Protein AF-V6Q2B4-F1 (afdb_monomer)

Organism: NCBI:txid1408226

Structure (mmCIF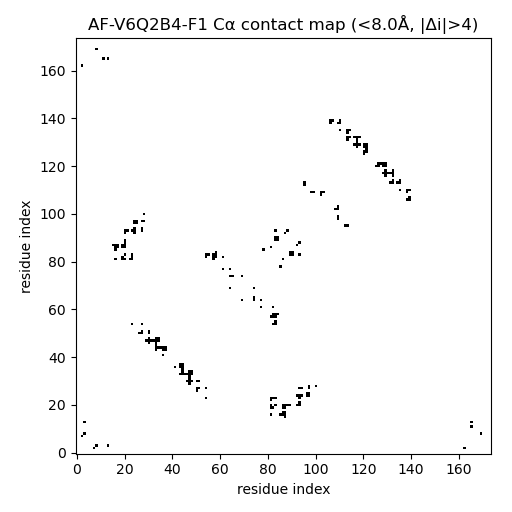, N/CA/C/O backbone):
data_AF-V6Q2B4-F1
#
_entry.id   AF-V6Q2B4-F1
#
loop_
_atom_site.group_PDB
_atom_site.id
_atom_site.type_symbol
_atom_site.label_atom_id
_atom_site.label_alt_id
_atom_site.label_comp_id
_atom_site.label_asym_id
_atom_site.label_entity_id
_atom_site.label_seq_id
_atom_site.pdbx_PDB_ins_code
_atom_site.Cartn_x
_atom_site.Cartn_y
_atom_site.Cartn_z
_atom_site.occupancy
_atom_site.B_iso_or_equiv
_atom_site.auth_seq_id
_atom_site.auth_comp_id
_atom_site.auth_asym_id
_atom_site.auth_atom_id
_atom_site.pdbx_PDB_model_num
ATOM 1 N N . MET A 1 1 ? 14.160 -18.793 -9.155 1.00 37.91 1 MET A N 1
ATOM 2 C CA . MET A 1 1 ? 13.800 -19.222 -10.521 1.00 37.91 1 MET A CA 1
ATOM 3 C C . MET A 1 1 ? 12.374 -18.779 -10.776 1.00 37.91 1 MET A C 1
ATOM 5 O O . MET A 1 1 ? 11.473 -19.266 -10.106 1.00 37.91 1 MET A O 1
ATOM 9 N N . THR A 1 2 ? 12.181 -17.774 -11.620 1.00 53.47 2 THR A N 1
ATOM 10 C CA . THR A 1 2 ? 10.852 -17.318 -12.050 1.00 53.47 2 THR A CA 1
ATOM 11 C C . THR A 1 2 ? 10.389 -18.190 -13.216 1.00 53.47 2 THR A C 1
ATOM 13 O O . THR A 1 2 ? 11.215 -18.704 -13.959 1.00 53.47 2 THR A O 1
ATOM 16 N N . ILE A 1 3 ? 9.082 -18.371 -13.407 1.00 56.66 3 ILE A N 1
ATOM 17 C CA . ILE A 1 3 ? 8.534 -19.138 -14.547 1.00 56.66 3 ILE A CA 1
ATOM 18 C C . ILE A 1 3 ? 9.055 -18.600 -15.894 1.00 56.66 3 ILE A C 1
ATOM 20 O O . ILE A 1 3 ? 9.342 -19.379 -16.797 1.00 56.66 3 ILE A O 1
ATOM 24 N N . SER A 1 4 ? 9.313 -17.292 -15.970 1.00 55.66 4 SER A N 1
ATOM 25 C CA . SER A 1 4 ? 9.946 -16.629 -17.115 1.00 55.66 4 SER A CA 1
ATOM 26 C C . SER A 1 4 ? 11.374 -17.088 -17.437 1.00 55.66 4 SER A C 1
ATOM 28 O O . SER A 1 4 ? 11.840 -16.839 -18.541 1.00 55.66 4 SER A O 1
ATOM 30 N N . SER A 1 5 ? 12.090 -17.753 -16.518 1.00 60.19 5 SER A N 1
ATOM 31 C CA . SER A 1 5 ? 13.413 -18.321 -16.822 1.00 60.19 5 SER A CA 1
ATOM 32 C C . SER A 1 5 ? 13.332 -19.688 -17.504 1.00 60.19 5 SER A C 1
ATOM 34 O O . SER A 1 5 ? 14.309 -20.123 -1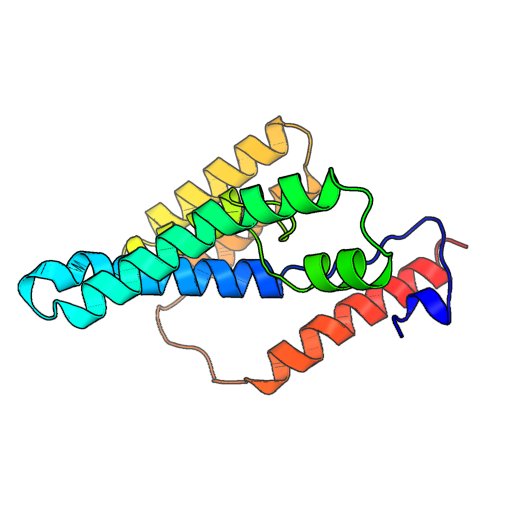8.099 1.00 60.19 5 SER A O 1
ATOM 36 N N . VAL A 1 6 ? 12.202 -20.390 -17.365 1.00 63.09 6 VAL A N 1
ATOM 37 C CA . VAL A 1 6 ? 11.966 -21.715 -17.969 1.00 63.09 6 VAL A CA 1
ATOM 38 C C . VAL A 1 6 ? 11.186 -21.583 -19.276 1.00 63.09 6 VAL A C 1
ATOM 40 O O . VAL A 1 6 ? 11.431 -22.341 -20.208 1.00 63.09 6 VAL A O 1
ATOM 43 N N . TRP A 1 7 ? 10.283 -20.604 -19.357 1.00 60.78 7 TRP A N 1
ATOM 44 C CA . TRP A 1 7 ? 9.521 -20.294 -20.560 1.00 60.78 7 TRP A CA 1
ATOM 45 C C . TRP A 1 7 ? 9.607 -18.790 -20.844 1.00 60.78 7 TRP A C 1
ATOM 47 O O . TRP A 1 7 ? 8.771 -18.040 -20.347 1.00 60.78 7 TRP A O 1
ATOM 57 N N . PRO A 1 8 ? 10.643 -18.319 -21.556 1.00 63.31 8 PRO A N 1
ATOM 58 C CA . PRO A 1 8 ? 10.821 -16.897 -21.818 1.00 63.31 8 PRO A CA 1
ATOM 59 C C . PRO A 1 8 ? 9.749 -16.386 -22.787 1.00 63.31 8 PRO A C 1
ATOM 61 O O . PRO A 1 8 ? 9.437 -17.027 -23.787 1.00 63.31 8 PRO A O 1
ATOM 64 N N . ASN A 1 9 ? 9.190 -15.220 -22.474 1.00 61.38 9 ASN A N 1
ATOM 65 C CA . ASN A 1 9 ? 8.307 -14.467 -23.356 1.00 61.38 9 ASN A CA 1
ATOM 66 C C . ASN A 1 9 ? 8.725 -12.997 -23.286 1.00 61.38 9 ASN A C 1
ATOM 68 O O . ASN A 1 9 ? 8.517 -12.345 -22.260 1.00 61.38 9 ASN A O 1
ATOM 72 N N . ASP A 1 10 ? 9.323 -12.497 -24.365 1.00 60.06 10 ASP A N 1
ATOM 73 C CA . ASP A 1 10 ? 9.904 -11.151 -24.429 1.00 60.06 10 ASP A CA 1
ATOM 74 C C . ASP A 1 10 ? 8.843 -10.039 -24.408 1.00 60.06 10 ASP A C 1
ATOM 76 O O . ASP A 1 10 ? 9.159 -8.878 -24.143 1.00 60.06 10 ASP A O 1
ATOM 80 N N . GLN A 1 11 ? 7.573 -10.380 -24.648 1.00 56.34 11 GLN A N 1
ATOM 81 C CA . GLN A 1 11 ? 6.467 -9.423 -24.682 1.00 56.34 11 GLN A CA 1
ATOM 82 C C . GLN A 1 11 ? 5.758 -9.269 -23.328 1.00 56.34 11 GLN A C 1
ATOM 84 O O . GLN A 1 11 ? 5.014 -8.306 -23.135 1.00 56.34 11 GLN A O 1
ATOM 89 N N . ILE A 1 12 ? 5.965 -10.194 -22.379 1.00 61.62 12 ILE A N 1
ATOM 90 C CA . ILE A 1 12 ? 5.180 -10.259 -21.136 1.00 61.62 12 ILE A CA 1
ATOM 91 C C . ILE A 1 12 ? 6.086 -10.192 -19.905 1.00 61.62 12 ILE A C 1
ATOM 93 O O . ILE A 1 12 ? 6.764 -11.153 -19.541 1.00 61.62 12 ILE A O 1
ATOM 97 N N . VAL A 1 13 ? 6.020 -9.065 -19.193 1.00 62.75 13 VAL A N 1
ATOM 98 C CA . VAL A 1 13 ? 6.711 -8.868 -17.913 1.00 62.75 13 VAL A CA 1
ATOM 99 C C . VAL A 1 13 ? 5.803 -9.285 -16.755 1.00 62.75 13 VAL A C 1
ATOM 101 O O . VAL A 1 13 ? 4.734 -8.719 -16.539 1.00 62.75 13 VAL A O 1
ATOM 104 N N . LEU A 1 14 ? 6.254 -10.264 -15.969 1.00 61.69 14 LEU A N 1
ATOM 105 C CA . LEU A 1 14 ? 5.598 -10.683 -14.731 1.00 61.69 14 LEU A CA 1
ATOM 106 C C . LEU A 1 14 ? 5.898 -9.687 -13.604 1.00 61.69 14 LEU A C 1
ATOM 108 O O . LEU A 1 14 ? 6.969 -9.731 -12.996 1.00 61.69 14 LEU A O 1
ATOM 112 N N . ILE A 1 15 ? 4.939 -8.816 -13.293 1.00 62.81 15 ILE A N 1
ATOM 113 C CA . ILE A 1 15 ? 5.006 -7.931 -12.124 1.00 62.81 15 ILE A CA 1
ATOM 114 C C . ILE A 1 15 ? 4.236 -8.594 -10.981 1.00 62.81 15 ILE A C 1
ATOM 116 O O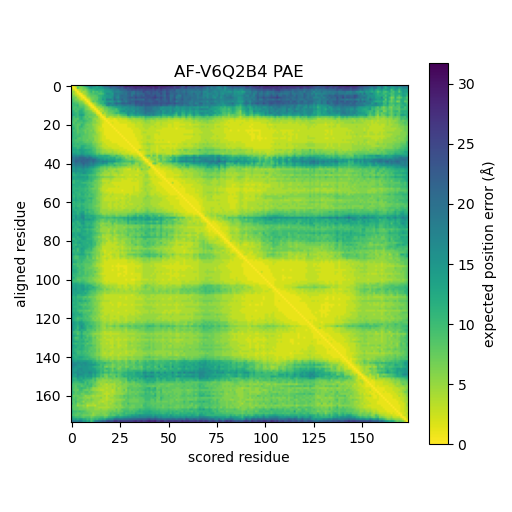 . ILE A 1 15 ? 3.037 -8.828 -11.079 1.00 62.81 15 ILE A O 1
ATOM 120 N N . ASN A 1 16 ? 4.940 -8.918 -9.896 1.00 69.25 16 ASN A N 1
ATOM 121 C CA . ASN A 1 16 ? 4.369 -9.576 -8.725 1.00 69.25 16 ASN A CA 1
ATOM 122 C C . ASN A 1 16 ? 4.724 -8.808 -7.441 1.00 69.25 16 ASN A C 1
ATOM 124 O O . ASN A 1 16 ? 5.494 -9.288 -6.607 1.00 69.25 16 ASN A O 1
ATOM 128 N N . SER A 1 17 ? 4.189 -7.593 -7.295 1.00 80.50 17 SER A N 1
ATOM 129 C CA . SER A 1 17 ? 4.472 -6.726 -6.141 1.00 80.50 17 SER A CA 1
ATOM 130 C C . SER A 1 17 ? 3.240 -6.364 -5.299 1.00 80.50 17 SER A C 1
ATOM 132 O O . SER A 1 17 ? 3.382 -5.643 -4.308 1.00 80.50 17 SER A O 1
ATOM 134 N N . MET A 1 18 ? 2.057 -6.928 -5.591 1.00 84.62 18 MET A N 1
ATOM 135 C CA . MET A 1 18 ? 0.818 -6.682 -4.832 1.00 84.62 18 MET A CA 1
ATOM 136 C C . MET A 1 18 ? 0.947 -7.006 -3.334 1.00 84.62 18 MET A C 1
ATOM 138 O O . MET A 1 18 ? 0.402 -6.297 -2.485 1.00 84.62 18 MET A O 1
ATOM 142 N N . LEU A 1 19 ? 1.700 -8.056 -2.979 1.00 87.00 19 LEU A N 1
ATOM 143 C CA . LEU A 1 19 ? 1.966 -8.406 -1.576 1.00 87.00 19 LEU A CA 1
ATOM 144 C C . LEU A 1 19 ? 2.679 -7.270 -0.832 1.00 87.00 19 LEU A C 1
ATOM 146 O O . LEU A 1 19 ? 2.395 -7.036 0.343 1.00 87.00 19 LEU A O 1
ATOM 150 N N . GLY A 1 20 ? 3.557 -6.537 -1.521 1.00 88.75 20 GLY A N 1
ATOM 151 C CA . GLY A 1 20 ? 4.196 -5.342 -0.985 1.00 88.75 20 GLY A CA 1
ATOM 152 C C . GLY A 1 20 ? 3.185 -4.223 -0.733 1.00 88.75 20 GLY A C 1
ATOM 153 O O . GLY A 1 20 ? 3.200 -3.629 0.345 1.00 88.75 20 GLY A O 1
ATOM 154 N N . THR A 1 21 ? 2.249 -3.989 -1.660 1.00 91.25 21 THR A N 1
ATOM 155 C CA . THR A 1 21 ? 1.155 -3.016 -1.477 1.00 91.25 21 THR A CA 1
ATOM 156 C C . THR A 1 21 ? 0.305 -3.364 -0.258 1.00 91.25 21 THR A C 1
ATOM 158 O O . THR A 1 21 ? 0.027 -2.493 0.569 1.00 91.25 21 THR A O 1
ATOM 161 N N . LEU A 1 22 ? -0.075 -4.637 -0.097 1.00 91.56 22 LEU A N 1
ATOM 162 C CA . LEU A 1 22 ? -0.852 -5.099 1.057 1.00 91.56 22 LEU A CA 1
ATOM 163 C C . LEU A 1 22 ? -0.075 -4.944 2.366 1.00 91.56 22 LEU A C 1
ATOM 165 O O . LEU A 1 22 ? -0.630 -4.447 3.346 1.00 91.56 22 LEU A O 1
ATOM 169 N N . PHE A 1 23 ? 1.203 -5.325 2.380 1.00 93.56 23 PHE A N 1
ATOM 170 C CA . PHE A 1 23 ? 2.064 -5.171 3.549 1.00 93.56 23 PHE A CA 1
ATOM 171 C C . PHE A 1 23 ? 2.171 -3.706 3.981 1.00 93.56 23 PHE A C 1
ATOM 173 O O . PHE A 1 23 ? 1.908 -3.395 5.141 1.00 93.56 23 PHE A O 1
ATOM 180 N N . LEU A 1 24 ? 2.486 -2.801 3.049 1.00 94.12 24 LEU A N 1
ATOM 181 C CA . LEU A 1 24 ? 2.603 -1.372 3.343 1.00 94.12 24 LEU A CA 1
ATOM 182 C C . LEU A 1 24 ? 1.258 -0.749 3.732 1.00 94.12 24 LEU A C 1
ATOM 184 O O . LEU A 1 24 ? 1.230 0.124 4.593 1.00 94.12 24 LEU A O 1
ATOM 188 N N . SER A 1 25 ? 0.144 -1.218 3.164 1.00 94.75 25 SER A N 1
ATOM 189 C CA . SER A 1 25 ? -1.201 -0.780 3.564 1.00 94.75 25 SER A CA 1
ATOM 190 C C . SER A 1 25 ? -1.514 -1.182 5.004 1.00 94.75 25 SER A C 1
ATOM 192 O O . SER A 1 25 ? -1.968 -0.354 5.787 1.00 94.75 25 SER A O 1
ATOM 194 N N . VAL A 1 26 ? -1.235 -2.433 5.386 1.00 94.50 26 VAL A N 1
ATOM 195 C CA . VAL A 1 26 ? -1.420 -2.904 6.768 1.00 94.50 26 VAL A CA 1
ATOM 196 C C . VAL A 1 26 ? -0.474 -2.179 7.722 1.00 94.50 26 VAL A C 1
ATOM 198 O O . VAL A 1 26 ? -0.895 -1.795 8.812 1.00 94.50 26 VAL A O 1
ATOM 201 N N . LEU A 1 27 ? 0.774 -1.941 7.311 1.00 94.81 27 LEU A N 1
ATOM 202 C CA . LEU A 1 27 ? 1.723 -1.143 8.081 1.00 94.81 27 LEU A CA 1
ATOM 203 C C . LEU A 1 27 ? 1.194 0.281 8.285 1.00 94.81 27 LEU A C 1
ATOM 205 O O . LEU A 1 27 ? 1.234 0.767 9.407 1.00 94.81 27 LEU A O 1
ATOM 209 N N . ALA A 1 28 ? 0.622 0.910 7.254 1.00 95.12 28 ALA A N 1
ATOM 210 C CA . ALA A 1 28 ? 0.007 2.232 7.355 1.00 95.12 28 ALA A CA 1
ATOM 211 C C . ALA A 1 28 ? -1.192 2.243 8.316 1.00 95.12 28 ALA A C 1
ATOM 213 O O . ALA A 1 28 ? -1.312 3.159 9.124 1.00 95.12 28 ALA A O 1
ATOM 214 N N . MET A 1 29 ? -2.054 1.219 8.278 1.00 95.12 29 MET A N 1
ATOM 215 C CA . MET A 1 29 ? -3.182 1.072 9.214 1.00 95.12 29 MET A CA 1
ATOM 216 C C . MET A 1 29 ? -2.695 0.917 10.658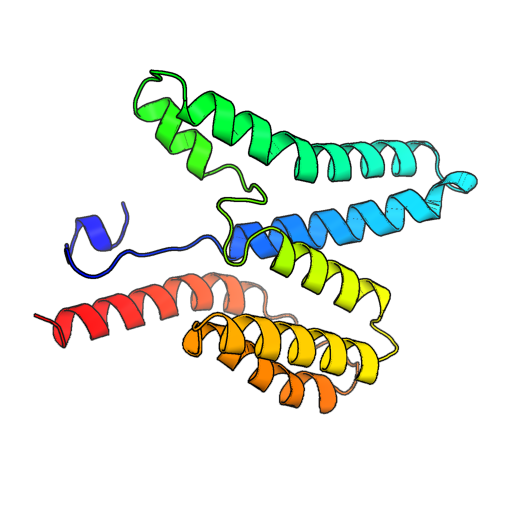 1.00 95.12 29 MET A C 1
ATOM 218 O O . MET A 1 29 ? -3.149 1.624 11.554 1.00 95.12 29 MET A O 1
ATOM 222 N N . TRP A 1 30 ? -1.724 0.032 10.882 1.00 94.38 30 TRP A N 1
ATOM 223 C CA . TRP A 1 30 ? -1.130 -0.187 12.200 1.00 94.38 30 TRP A CA 1
ATOM 224 C C . TRP A 1 30 ? -0.418 1.066 12.722 1.00 94.38 30 TRP A C 1
ATOM 226 O O . TRP A 1 30 ? -0.539 1.415 13.898 1.00 94.38 30 TRP A O 1
ATOM 236 N N . SER A 1 31 ? 0.274 1.774 11.831 1.00 93.19 31 SER A N 1
ATOM 237 C CA . SER A 1 31 ? 0.903 3.059 12.108 1.00 93.19 31 SER A CA 1
ATOM 238 C C . SER A 1 31 ? -0.101 4.198 12.282 1.00 93.19 31 SER A C 1
ATOM 240 O O . SER A 1 31 ? 0.254 5.244 12.817 1.00 93.19 31 SER A O 1
ATOM 242 N N . TRP A 1 32 ? -1.343 4.056 11.840 1.00 93.88 32 TRP A N 1
ATOM 243 C CA . TRP A 1 32 ? -2.399 5.022 12.122 1.00 93.88 32 TRP A CA 1
ATOM 244 C C . TRP A 1 32 ? -2.967 4.813 13.528 1.00 93.88 32 TRP A C 1
ATOM 246 O O . TRP A 1 32 ? -3.041 5.758 14.315 1.00 93.88 32 TRP A O 1
ATOM 256 N N . ASP A 1 33 ? -3.269 3.565 13.889 1.00 91.31 33 ASP A N 1
ATOM 257 C CA . ASP A 1 33 ? -3.771 3.211 15.222 1.00 91.31 33 ASP A CA 1
ATOM 258 C C . ASP A 1 33 ? -2.781 3.590 16.333 1.00 91.31 33 ASP A C 1
ATOM 260 O O . ASP A 1 33 ? -3.170 4.121 17.379 1.00 91.31 33 ASP A O 1
ATOM 264 N N . GLY A 1 34 ? -1.484 3.376 16.102 1.00 88.62 34 GLY A N 1
ATOM 265 C CA . GLY A 1 34 ? -0.458 3.756 17.068 1.00 88.62 34 GLY A CA 1
ATOM 266 C C . GLY A 1 34 ? -0.324 5.271 17.255 1.00 88.62 34 GLY A C 1
ATOM 267 O O . GLY A 1 34 ? -0.083 5.706 18.384 1.00 88.62 34 GLY A O 1
ATOM 268 N N . LEU A 1 35 ? -0.574 6.091 16.225 1.00 89.00 35 LEU A N 1
ATOM 269 C CA . LEU A 1 35 ? -0.592 7.555 16.363 1.00 89.00 35 LEU A CA 1
ATOM 270 C C . LEU A 1 35 ? -1.742 8.017 17.268 1.00 89.00 35 LEU A C 1
ATOM 272 O O . LEU A 1 35 ? -1.549 8.888 18.117 1.00 89.00 35 LEU A O 1
ATOM 276 N N . LEU A 1 36 ? -2.916 7.394 17.137 1.00 86.75 36 LEU A N 1
ATOM 277 C CA . LEU A 1 36 ? -4.086 7.694 17.970 1.00 86.75 36 LEU A CA 1
ATOM 278 C C . LEU A 1 36 ? -3.886 7.286 19.440 1.00 86.75 36 LEU A C 1
ATOM 280 O O . LEU A 1 36 ? -4.497 7.864 20.338 1.00 86.75 36 LEU A O 1
ATOM 284 N N . SER A 1 37 ? -2.987 6.336 19.707 1.00 81.50 37 SER A N 1
ATOM 285 C CA . SER A 1 37 ? -2.698 5.830 21.054 1.00 81.50 37 SER A CA 1
ATOM 286 C C . SER A 1 37 ? -1.742 6.697 21.897 1.00 81.50 37 SER A C 1
ATOM 288 O O . SER A 1 37 ? -1.368 6.280 22.998 1.00 81.50 37 SER A O 1
ATOM 290 N N . TRP A 1 38 ? -1.367 7.903 21.430 1.00 76.19 38 TRP A N 1
ATOM 291 C CA . TRP A 1 38 ? -0.371 8.795 22.063 1.00 76.19 38 TRP A CA 1
ATOM 292 C C . TRP A 1 38 ? -0.531 8.929 23.584 1.00 76.19 38 TRP A C 1
ATOM 294 O O . TRP A 1 38 ? 0.449 8.860 24.326 1.00 76.19 38 TRP A O 1
ATOM 304 N N . LYS A 1 39 ? -1.767 9.126 24.060 1.00 76.19 39 LYS A N 1
ATOM 305 C CA . LYS A 1 39 ? -2.056 9.372 25.484 1.00 76.19 39 LYS A CA 1
ATOM 306 C C . LYS A 1 39 ? -2.062 8.102 26.339 1.00 76.19 39 LYS A C 1
ATOM 308 O O . LYS A 1 39 ? -1.915 8.199 27.550 1.00 76.19 39 LYS A O 1
ATOM 313 N N . THR A 1 40 ? -2.233 6.933 25.729 1.00 81.31 40 THR A N 1
ATOM 314 C CA . THR A 1 40 ? -2.423 5.662 26.441 1.00 81.31 40 THR A CA 1
ATOM 315 C C . THR A 1 40 ? -1.137 4.849 26.494 1.00 81.31 40 THR A C 1
ATOM 317 O O . THR A 1 40 ? -0.829 4.265 27.529 1.00 81.31 40 THR A O 1
ATOM 320 N N . ASN A 1 41 ? -0.367 4.797 25.401 1.00 82.62 41 ASN A N 1
ATOM 321 C CA . ASN A 1 41 ? 0.828 3.959 25.334 1.00 82.62 41 ASN A CA 1
ATOM 322 C C . ASN A 1 41 ? 1.953 4.616 24.523 1.00 82.62 41 ASN A C 1
ATOM 324 O O . ASN A 1 41 ? 2.041 4.492 23.300 1.00 82.62 41 ASN A O 1
ATOM 328 N N . ARG A 1 42 ? 2.874 5.269 25.239 1.00 83.44 42 ARG A N 1
ATOM 329 C CA . ARG A 1 42 ? 3.996 6.001 24.636 1.00 83.44 42 ARG A CA 1
ATOM 330 C C . ARG A 1 42 ? 4.935 5.098 23.827 1.00 83.44 42 ARG A C 1
ATOM 332 O O . ARG A 1 42 ? 5.472 5.547 22.822 1.00 83.44 42 ARG A O 1
ATOM 339 N N . SER A 1 43 ? 5.109 3.827 24.208 1.00 84.12 43 SER A N 1
ATOM 340 C CA . SER A 1 43 ? 5.936 2.873 23.445 1.00 84.12 43 SER A CA 1
ATOM 341 C C . SER A 1 43 ? 5.293 2.509 22.105 1.00 84.12 43 SER A C 1
ATOM 343 O O . SER A 1 43 ? 5.980 2.440 21.084 1.00 84.12 43 SER A O 1
ATOM 345 N N . TYR A 1 44 ? 3.972 2.311 22.091 1.00 86.06 44 TYR A N 1
ATOM 346 C CA . TYR A 1 44 ? 3.247 1.999 20.862 1.00 86.06 44 TYR A CA 1
ATOM 347 C C . TYR A 1 44 ? 3.239 3.188 19.892 1.00 86.06 44 TYR A C 1
ATOM 349 O O . TYR A 1 44 ? 3.476 3.001 18.701 1.00 86.06 44 TYR A O 1
ATOM 357 N N . PHE A 1 45 ? 3.114 4.411 20.414 1.00 88.94 45 PHE A N 1
ATOM 358 C CA . PHE A 1 45 ? 3.245 5.631 19.622 1.00 88.94 45 PHE A CA 1
ATOM 359 C C . PHE A 1 45 ? 4.593 5.728 18.882 1.00 88.94 45 PHE A C 1
ATOM 361 O O . PHE A 1 45 ? 4.621 5.938 17.669 1.00 88.94 45 PHE A O 1
ATOM 368 N N . TRP A 1 46 ? 5.717 5.523 19.580 1.00 86.88 46 TRP A N 1
ATOM 369 C CA . TRP A 1 46 ? 7.041 5.577 18.944 1.00 86.88 46 TRP A CA 1
ATOM 370 C C . TRP A 1 46 ? 7.199 4.519 17.849 1.00 86.88 46 TRP A C 1
ATOM 372 O O . TRP A 1 46 ? 7.678 4.827 16.760 1.00 86.88 46 TRP A O 1
ATOM 382 N N . LYS A 1 47 ? 6.735 3.288 18.097 1.00 90.12 47 LYS A N 1
ATOM 383 C CA . LYS A 1 47 ? 6.711 2.213 17.090 1.00 90.12 47 LYS A CA 1
ATOM 384 C C . LYS A 1 47 ? 5.877 2.595 15.857 1.00 90.12 47 LYS A C 1
ATOM 386 O O . LYS A 1 47 ? 6.274 2.304 14.732 1.00 90.12 47 LYS A O 1
ATOM 391 N N . SER A 1 48 ? 4.770 3.301 16.068 1.00 89.31 48 SER A N 1
ATOM 392 C CA . SER A 1 48 ? 3.914 3.845 15.011 1.00 89.31 48 SER A CA 1
ATOM 393 C C . SER A 1 48 ? 4.647 4.828 14.105 1.00 89.31 48 SER A C 1
ATOM 395 O O . SER A 1 48 ? 4.545 4.742 12.878 1.00 89.31 48 SER A O 1
ATOM 397 N N . LEU A 1 49 ? 5.407 5.742 14.720 1.00 90.62 49 LEU A N 1
ATOM 398 C CA . LEU A 1 49 ? 6.201 6.749 14.024 1.00 90.62 49 LEU A CA 1
ATOM 399 C C . LEU A 1 49 ? 7.299 6.095 13.179 1.00 90.62 49 LEU A C 1
ATOM 401 O O . LEU A 1 49 ? 7.502 6.497 12.036 1.00 90.62 49 LEU A O 1
ATOM 405 N N . PHE A 1 50 ? 7.939 5.039 13.693 1.00 91.06 50 PHE A N 1
ATOM 406 C CA . PHE A 1 50 ? 8.881 4.233 12.912 1.00 91.06 50 PHE A CA 1
ATOM 407 C C . PHE A 1 50 ? 8.227 3.577 11.691 1.00 91.06 50 PHE A C 1
ATOM 409 O O . PHE A 1 50 ? 8.844 3.546 10.631 1.00 91.06 50 PHE A O 1
ATOM 416 N N . GLY A 1 51 ? 6.987 3.092 11.796 1.00 91.50 51 GLY A N 1
ATOM 417 C CA . GLY A 1 51 ? 6.286 2.530 10.637 1.00 91.50 51 GLY A CA 1
ATOM 418 C C . GLY A 1 51 ? 5.969 3.579 9.561 1.00 91.50 51 GLY A C 1
ATOM 419 O O . GLY A 1 51 ? 6.188 3.320 8.379 1.00 91.50 51 GLY A O 1
ATOM 420 N N . TRP A 1 52 ? 5.574 4.799 9.945 1.00 91.31 52 TRP A N 1
ATOM 421 C CA . TRP A 1 52 ? 5.430 5.911 8.990 1.00 91.31 52 TRP A CA 1
ATOM 422 C C . TRP A 1 52 ? 6.764 6.328 8.374 1.00 91.31 52 TRP A C 1
ATOM 424 O O . TRP A 1 52 ? 6.849 6.520 7.161 1.00 91.31 52 TRP A O 1
ATOM 434 N N . ALA A 1 53 ? 7.814 6.417 9.192 1.00 92.38 53 ALA A N 1
ATOM 435 C CA . ALA A 1 53 ? 9.162 6.693 8.718 1.00 92.38 53 ALA A CA 1
ATOM 436 C C . ALA A 1 53 ? 9.617 5.626 7.712 1.00 92.38 53 ALA A C 1
ATOM 438 O O . ALA A 1 53 ? 10.156 5.973 6.670 1.00 92.38 53 ALA A O 1
ATOM 439 N N . PHE A 1 54 ? 9.332 4.344 7.950 1.00 92.06 54 PHE A N 1
ATOM 440 C CA . PHE A 1 54 ? 9.637 3.271 7.004 1.00 92.06 54 PHE A CA 1
ATOM 441 C C . PHE A 1 54 ? 8.933 3.475 5.654 1.00 92.06 54 PHE A C 1
ATOM 443 O O . PHE A 1 54 ? 9.587 3.438 4.612 1.00 92.06 54 PHE A O 1
ATOM 450 N N . ILE A 1 55 ? 7.626 3.756 5.652 1.00 91.69 55 ILE A N 1
ATOM 451 C CA . ILE A 1 55 ? 6.857 3.979 4.412 1.00 91.69 55 ILE A CA 1
ATOM 452 C C . ILE A 1 55 ? 7.411 5.171 3.617 1.00 91.69 55 ILE A C 1
ATOM 454 O O . ILE A 1 55 ? 7.471 5.111 2.390 1.00 91.69 55 ILE A O 1
ATOM 458 N N . LEU A 1 56 ? 7.829 6.237 4.307 1.00 91.19 56 LEU A N 1
ATOM 459 C CA . LEU A 1 56 ? 8.305 7.467 3.675 1.00 91.19 56 LEU A CA 1
ATOM 460 C C . LEU A 1 56 ? 9.779 7.423 3.268 1.00 91.19 56 LEU A C 1
ATOM 462 O O . LEU A 1 56 ? 10.115 8.003 2.246 1.00 91.19 56 LEU A O 1
ATOM 466 N N . ILE A 1 57 ? 10.653 6.769 4.037 1.00 90.81 57 ILE A N 1
ATOM 467 C CA . ILE A 1 57 ? 12.111 6.776 3.825 1.00 90.81 57 ILE A CA 1
ATOM 468 C C . ILE A 1 57 ? 12.538 5.691 2.833 1.00 90.81 57 ILE A C 1
ATOM 470 O O . ILE A 1 57 ? 13.428 5.924 2.014 1.00 90.81 57 ILE A O 1
ATOM 474 N N . THR A 1 58 ? 11.908 4.513 2.872 1.00 90.19 58 THR A N 1
ATOM 475 C CA . THR A 1 58 ? 12.284 3.391 1.991 1.00 90.19 58 THR A CA 1
ATOM 476 C C . THR A 1 58 ? 12.290 3.732 0.498 1.00 90.19 58 THR A C 1
ATOM 478 O O . THR A 1 58 ? 13.227 3.300 -0.173 1.00 90.19 58 THR A O 1
ATOM 481 N N . PRO A 1 59 ? 11.367 4.544 -0.056 1.00 89.81 59 PRO A N 1
ATOM 482 C CA . PRO A 1 59 ? 11.429 4.924 -1.460 1.00 89.81 59 PRO A CA 1
ATOM 483 C C . PRO A 1 59 ? 12.652 5.789 -1.789 1.00 89.81 59 PRO A C 1
ATOM 485 O O . PRO A 1 59 ? 13.265 5.590 -2.832 1.00 89.81 59 PRO A O 1
ATOM 488 N N . PHE A 1 60 ? 13.059 6.697 -0.893 1.00 90.00 60 PHE A N 1
ATOM 489 C CA . PHE A 1 60 ? 14.268 7.506 -1.088 1.00 90.00 60 PHE A CA 1
ATOM 490 C C . PHE A 1 60 ? 15.530 6.650 -1.049 1.00 90.00 60 PHE A C 1
ATOM 492 O O . PHE A 1 60 ? 16.395 6.814 -1.905 1.00 90.00 60 PHE A O 1
ATOM 499 N N . ILE A 1 61 ? 15.618 5.708 -0.103 1.00 88.69 61 ILE A N 1
ATOM 500 C CA . ILE A 1 61 ? 16.736 4.757 -0.041 1.00 88.69 61 ILE A CA 1
ATOM 501 C C . ILE A 1 61 ? 16.831 3.984 -1.358 1.00 88.69 61 ILE A C 1
ATOM 503 O O . ILE A 1 61 ? 17.908 3.893 -1.937 1.00 88.69 61 ILE A O 1
ATOM 507 N N . VAL A 1 62 ? 15.706 3.473 -1.861 1.00 87.06 62 VAL A N 1
ATOM 508 C CA . VAL A 1 62 ? 15.667 2.711 -3.116 1.00 87.06 62 VAL A CA 1
ATOM 509 C C . VAL A 1 62 ? 16.110 3.571 -4.300 1.00 87.06 62 VAL A C 1
ATOM 511 O O . VAL A 1 62 ? 16.947 3.122 -5.074 1.00 87.06 62 VAL A O 1
ATOM 514 N N . ILE A 1 63 ? 15.631 4.815 -4.415 1.00 87.38 63 ILE A N 1
ATOM 515 C CA . ILE A 1 63 ? 16.068 5.742 -5.474 1.00 87.38 63 ILE A CA 1
ATOM 516 C C . ILE A 1 63 ? 17.583 5.970 -5.416 1.00 87.38 63 ILE A C 1
ATOM 518 O O . ILE A 1 63 ? 18.252 5.892 -6.445 1.00 87.38 63 ILE A O 1
ATOM 522 N N . VAL A 1 64 ? 18.132 6.226 -4.225 1.00 88.88 64 VAL A N 1
ATOM 523 C CA . VAL A 1 64 ? 19.574 6.455 -4.051 1.00 88.88 64 VAL A CA 1
ATOM 524 C C . VAL A 1 64 ? 20.369 5.211 -4.442 1.00 88.88 64 VAL A C 1
ATOM 526 O O . VAL A 1 64 ? 21.314 5.321 -5.216 1.00 88.88 64 VAL A O 1
ATOM 529 N N . LEU A 1 65 ? 19.967 4.025 -3.974 1.00 86.69 65 LEU A N 1
ATOM 530 C CA . LEU A 1 65 ? 20.655 2.768 -4.285 1.00 86.69 65 LEU A CA 1
ATOM 531 C C . LEU A 1 65 ? 20.611 2.430 -5.782 1.00 86.69 65 LEU A C 1
ATOM 533 O O . LEU A 1 65 ? 21.602 1.938 -6.313 1.00 86.69 65 LEU A O 1
ATOM 537 N N . LEU A 1 66 ? 19.501 2.722 -6.469 1.00 83.88 66 LEU A N 1
ATOM 538 C CA . LEU A 1 66 ? 19.378 2.535 -7.920 1.00 83.88 66 LEU A CA 1
ATOM 539 C C . LEU A 1 66 ? 20.246 3.519 -8.722 1.00 83.88 66 LEU A C 1
ATOM 541 O O . LEU A 1 66 ? 20.632 3.206 -9.845 1.00 83.88 66 LEU A O 1
ATOM 545 N N . GLY A 1 67 ? 20.555 4.691 -8.161 1.00 85.19 67 GLY A N 1
ATOM 546 C CA . GLY A 1 67 ? 21.461 5.673 -8.766 1.00 85.19 67 GLY A CA 1
ATOM 547 C C . GLY A 1 67 ? 22.949 5.374 -8.550 1.00 85.19 67 GLY A C 1
ATOM 548 O O . GLY A 1 67 ? 23.796 6.013 -9.172 1.00 85.19 67 GLY A O 1
ATOM 549 N N . MET A 1 68 ? 23.284 4.423 -7.676 1.00 87.06 68 MET A N 1
ATOM 550 C CA . MET A 1 68 ? 24.659 4.007 -7.402 1.00 87.06 68 MET A CA 1
ATOM 551 C C . MET A 1 68 ? 25.054 2.814 -8.284 1.00 87.06 68 MET A C 1
ATOM 553 O O . MET A 1 68 ? 24.249 1.925 -8.557 1.00 87.06 68 MET A O 1
ATOM 557 N N . SER A 1 69 ? 26.324 2.743 -8.689 1.00 85.44 69 SER A N 1
ATOM 558 C CA . SER A 1 69 ? 26.889 1.595 -9.410 1.00 85.44 69 SER A CA 1
ATOM 559 C C . SER A 1 69 ? 27.150 0.416 -8.462 1.00 85.44 69 SER A C 1
ATOM 561 O O . SER A 1 69 ? 28.286 0.107 -8.101 1.00 85.44 69 SER A O 1
ATOM 563 N N . LEU A 1 70 ? 26.073 -0.232 -8.016 1.00 85.75 70 LEU A N 1
ATOM 564 C CA . LEU A 1 70 ? 26.130 -1.364 -7.093 1.00 85.75 70 LEU A CA 1
ATOM 565 C C . LEU A 1 70 ? 26.299 -2.706 -7.825 1.00 85.75 70 LEU A C 1
ATOM 567 O O . LEU A 1 70 ? 25.858 -2.856 -8.967 1.00 85.75 70 LEU A O 1
ATOM 571 N N . PRO A 1 71 ? 26.883 -3.726 -7.166 1.00 88.06 71 PRO A N 1
ATOM 572 C CA . PRO A 1 71 ? 26.902 -5.085 -7.692 1.00 88.06 71 PRO A CA 1
ATOM 573 C C . PRO A 1 71 ? 25.483 -5.606 -7.947 1.00 88.06 71 PRO A C 1
ATOM 575 O O . PRO A 1 71 ? 24.572 -5.365 -7.152 1.00 88.06 71 PRO A O 1
ATOM 578 N N . MET A 1 72 ? 25.310 -6.407 -9.002 1.00 82.19 72 MET A N 1
ATOM 579 C CA . MET A 1 72 ? 24.003 -6.939 -9.417 1.00 82.19 72 MET A CA 1
ATOM 580 C C . MET A 1 72 ? 23.257 -7.672 -8.288 1.00 82.19 72 MET A C 1
ATOM 582 O O . MET A 1 72 ? 22.039 -7.557 -8.170 1.00 82.19 72 MET A O 1
ATOM 586 N N . ILE A 1 73 ? 23.986 -8.373 -7.412 1.00 85.94 73 ILE A N 1
ATOM 587 C CA . ILE A 1 73 ? 23.404 -9.078 -6.261 1.00 85.94 73 ILE A CA 1
ATOM 588 C C . ILE A 1 73 ? 22.692 -8.113 -5.297 1.00 85.94 73 ILE A C 1
ATOM 590 O O . ILE A 1 73 ? 21.623 -8.426 -4.783 1.00 85.94 73 ILE A O 1
ATOM 594 N N . VAL A 1 74 ? 23.255 -6.920 -5.082 1.00 83.81 74 VAL A N 1
ATOM 595 C CA . VAL A 1 74 ? 22.703 -5.912 -4.169 1.00 83.81 74 VAL A CA 1
ATOM 596 C C . VAL A 1 74 ? 21.453 -5.297 -4.787 1.00 83.81 74 VAL A C 1
ATOM 598 O O . VAL A 1 74 ? 20.434 -5.185 -4.112 1.00 83.81 74 VAL A O 1
ATOM 601 N N . LEU A 1 75 ? 21.491 -4.986 -6.086 1.00 79.88 75 LEU A N 1
ATOM 602 C CA . LEU A 1 75 ? 20.329 -4.471 -6.814 1.00 79.88 75 LEU A CA 1
ATOM 603 C C . LEU A 1 75 ? 19.150 -5.452 -6.775 1.00 79.88 75 LEU A C 1
ATOM 605 O O . LEU A 1 75 ? 18.021 -5.036 -6.529 1.00 79.88 75 LEU A O 1
ATOM 609 N N . GLN A 1 76 ? 19.400 -6.756 -6.924 1.00 79.88 76 GLN A N 1
ATOM 610 C CA . GLN A 1 76 ? 18.355 -7.777 -6.794 1.00 79.88 76 GLN A CA 1
ATOM 611 C C . GLN A 1 76 ? 17.733 -7.803 -5.391 1.00 79.88 76 GLN A C 1
ATOM 613 O O . GLN A 1 76 ? 16.516 -7.931 -5.276 1.00 79.88 76 GLN A O 1
ATOM 618 N N . MET A 1 77 ? 18.529 -7.631 -4.329 1.00 79.06 77 MET A N 1
ATOM 619 C CA . MET A 1 77 ? 18.012 -7.563 -2.954 1.00 79.06 77 MET A CA 1
ATOM 620 C C . MET A 1 77 ? 17.137 -6.327 -2.710 1.00 79.06 77 MET A C 1
ATOM 622 O O . MET A 1 77 ? 16.158 -6.415 -1.971 1.00 79.06 77 MET A O 1
ATOM 626 N N . VAL A 1 78 ? 17.441 -5.192 -3.347 1.00 78.44 78 VAL A N 1
ATOM 627 C CA . VAL A 1 78 ? 16.652 -3.954 -3.205 1.00 78.44 78 VAL A CA 1
ATOM 628 C C . VAL A 1 78 ? 15.212 -4.144 -3.690 1.00 78.44 78 VAL A C 1
ATOM 630 O O . VAL A 1 78 ? 14.290 -3.630 -3.060 1.00 78.44 78 VAL A O 1
ATOM 633 N N . PHE A 1 79 ? 14.986 -4.944 -4.736 1.00 73.56 79 PHE A N 1
ATOM 634 C CA . PHE A 1 79 ? 13.634 -5.243 -5.228 1.00 73.56 79 PHE A CA 1
ATOM 635 C C . PHE A 1 79 ? 12.796 -6.107 -4.274 1.00 73.56 79 PHE A C 1
ATOM 637 O O . PHE A 1 79 ? 11.570 -6.096 -4.369 1.00 73.56 79 PHE A O 1
ATOM 644 N N . PHE A 1 80 ? 13.420 -6.823 -3.332 1.00 79.38 80 PHE A N 1
ATOM 645 C CA . PHE A 1 80 ? 12.686 -7.555 -2.294 1.00 79.38 80 PHE A CA 1
ATOM 646 C C . PHE A 1 80 ? 12.165 -6.647 -1.175 1.00 79.38 80 PHE A C 1
ATOM 648 O O . PHE A 1 80 ? 11.292 -7.073 -0.419 1.00 79.38 80 PHE A O 1
ATOM 655 N N . LEU A 1 81 ? 12.672 -5.414 -1.048 1.00 81.88 81 LEU A N 1
ATOM 656 C CA . LEU A 1 81 ? 12.221 -4.458 -0.039 1.00 81.88 81 LEU A CA 1
ATOM 657 C C . LEU A 1 81 ? 10.947 -3.738 -0.511 1.00 81.88 81 LEU A C 1
ATOM 659 O O . LEU A 1 81 ? 11.017 -2.930 -1.444 1.00 81.88 81 LEU A O 1
ATOM 663 N N . PRO A 1 82 ? 9.786 -3.952 0.145 1.00 84.12 82 PRO A N 1
ATOM 664 C CA . PRO A 1 82 ? 8.563 -3.251 -0.214 1.00 84.12 82 PRO A CA 1
ATOM 665 C C . PRO A 1 82 ? 8.739 -1.753 0.018 1.00 84.12 82 PRO A C 1
ATOM 667 O O . PRO A 1 82 ? 9.043 -1.320 1.129 1.00 84.12 82 PRO A O 1
ATOM 670 N N . ASN A 1 83 ? 8.516 -0.957 -1.020 1.00 87.88 83 ASN A N 1
ATOM 671 C CA . ASN A 1 83 ? 8.574 0.499 -0.944 1.00 87.88 83 ASN A CA 1
ATOM 672 C C . ASN A 1 83 ? 7.444 1.113 -1.776 1.00 87.88 83 ASN A C 1
ATOM 674 O O . ASN A 1 83 ? 6.983 0.521 -2.748 1.00 87.88 83 ASN A O 1
ATOM 678 N N . ALA A 1 84 ? 7.016 2.321 -1.419 1.00 86.56 84 ALA A N 1
ATOM 679 C CA . ALA A 1 84 ? 5.831 2.955 -1.996 1.00 86.56 84 ALA A CA 1
ATOM 680 C C . ALA A 1 84 ? 5.918 3.287 -3.504 1.00 86.56 84 ALA A C 1
ATOM 682 O O . ALA A 1 84 ? 4.908 3.691 -4.079 1.00 86.56 84 ALA A O 1
ATOM 683 N N . ILE A 1 85 ? 7.087 3.138 -4.141 1.00 83.56 85 ILE A N 1
ATOM 684 C CA . ILE A 1 85 ? 7.294 3.426 -5.571 1.00 83.56 85 ILE A CA 1
ATOM 685 C C . ILE A 1 85 ? 7.233 2.152 -6.421 1.00 83.56 85 ILE A C 1
ATOM 687 O O . ILE A 1 85 ? 6.658 2.169 -7.502 1.00 83.56 85 ILE A O 1
ATOM 691 N N . THR A 1 86 ? 7.814 1.050 -5.946 1.00 82.31 86 THR A N 1
ATOM 692 C CA . THR A 1 86 ? 7.915 -0.208 -6.717 1.00 82.31 86 THR A CA 1
ATOM 693 C C . THR A 1 86 ? 6.721 -1.145 -6.534 1.00 82.31 86 THR A C 1
ATOM 695 O O . THR A 1 86 ? 6.538 -2.088 -7.308 1.00 82.31 86 THR A O 1
ATOM 698 N N . VAL A 1 87 ? 5.911 -0.917 -5.500 1.00 87.19 87 VAL A N 1
ATOM 699 C CA . VAL A 1 87 ? 4.711 -1.717 -5.257 1.00 87.19 87 VAL A CA 1
ATOM 700 C C . VAL A 1 87 ? 3.605 -1.381 -6.249 1.00 87.19 87 VAL A C 1
ATOM 702 O O . VAL A 1 87 ? 3.483 -0.256 -6.735 1.00 87.19 87 VAL A O 1
ATOM 705 N N . GLU A 1 88 ? 2.766 -2.369 -6.532 1.00 84.38 88 GLU A N 1
ATOM 706 C CA . GLU A 1 88 ? 1.670 -2.236 -7.480 1.00 84.38 88 GLU A CA 1
ATOM 707 C C . GLU A 1 88 ? 0.668 -1.161 -7.032 1.00 84.38 88 GLU A C 1
ATOM 709 O O . GLU A 1 88 ? 0.180 -1.172 -5.897 1.00 84.38 88 GLU A O 1
ATOM 714 N N . GLY A 1 89 ? 0.393 -0.200 -7.921 1.00 83.31 89 GLY A N 1
ATOM 715 C CA . GLY A 1 89 ? -0.462 0.960 -7.641 1.00 83.31 89 GLY A CA 1
ATOM 716 C C . GLY A 1 89 ? 0.179 2.052 -6.768 1.00 83.31 89 GLY A C 1
ATOM 717 O O . GLY A 1 89 ? -0.439 3.099 -6.548 1.00 83.31 89 GLY A O 1
ATOM 718 N N . GLY A 1 90 ? 1.414 1.841 -6.303 1.00 89.00 90 GLY A N 1
ATOM 719 C CA . GLY A 1 90 ? 2.221 2.815 -5.572 1.00 89.00 90 GLY A CA 1
ATOM 720 C C . GLY A 1 90 ? 1.567 3.366 -4.300 1.00 89.00 90 GLY A C 1
ATOM 721 O O . GLY A 1 90 ? 0.706 2.742 -3.672 1.00 89.00 90 GLY A O 1
ATOM 722 N N . ILE A 1 91 ? 1.966 4.584 -3.919 1.00 90.69 91 ILE A N 1
ATOM 723 C CA . ILE A 1 91 ? 1.483 5.241 -2.695 1.00 90.69 91 ILE A CA 1
ATOM 724 C C . ILE A 1 91 ? -0.028 5.488 -2.688 1.00 90.69 91 ILE A C 1
ATOM 726 O O . ILE A 1 91 ? -0.652 5.469 -1.629 1.00 90.69 91 ILE A O 1
ATOM 730 N N . VAL A 1 92 ? -0.636 5.666 -3.862 1.00 92.19 92 VAL A N 1
ATOM 731 C CA . VAL A 1 92 ? -2.075 5.922 -3.991 1.00 92.19 92 VAL A CA 1
ATOM 732 C C . VAL A 1 92 ? -2.883 4.734 -3.477 1.00 92.19 92 VAL A C 1
ATOM 734 O O . VAL A 1 9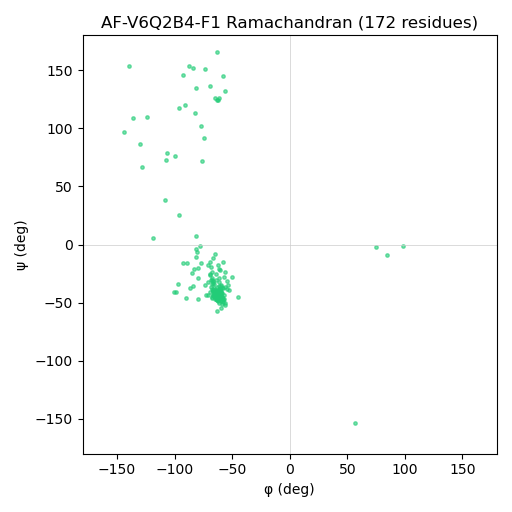2 ? -3.865 4.928 -2.765 1.00 92.19 92 VAL A O 1
ATOM 737 N N . PHE A 1 93 ? -2.451 3.506 -3.771 1.00 92.69 93 PHE A N 1
ATOM 738 C CA . PHE A 1 93 ? -3.150 2.300 -3.322 1.00 92.69 93 PHE A CA 1
ATOM 739 C C . PHE A 1 93 ? -2.941 2.047 -1.825 1.00 92.69 93 PHE A C 1
ATOM 741 O O . PHE A 1 93 ? -3.881 1.645 -1.140 1.00 92.69 93 PHE A O 1
ATOM 748 N N . ILE A 1 94 ? -1.753 2.363 -1.294 1.00 94.00 94 ILE A N 1
ATOM 749 C CA . ILE A 1 94 ? -1.479 2.326 0.154 1.00 94.00 94 ILE A CA 1
ATOM 750 C C . ILE A 1 94 ? -2.419 3.285 0.896 1.00 94.00 94 ILE A C 1
ATOM 752 O O . ILE A 1 94 ? -3.054 2.909 1.884 1.00 94.00 94 ILE A O 1
ATOM 756 N N . LEU A 1 95 ? -2.549 4.517 0.394 1.00 94.19 95 LEU A N 1
ATOM 757 C CA . LEU A 1 95 ? -3.449 5.520 0.958 1.00 94.19 95 LEU A CA 1
ATOM 758 C C . LEU A 1 95 ? -4.914 5.114 0.815 1.00 94.19 95 LEU A C 1
ATOM 760 O O . LEU A 1 95 ? -5.670 5.268 1.769 1.00 94.19 95 LEU A O 1
ATOM 764 N N . LEU A 1 96 ? -5.319 4.553 -0.326 1.00 94.94 96 LEU A N 1
ATOM 765 C CA . LEU A 1 96 ? -6.674 4.038 -0.514 1.00 94.94 96 LEU A CA 1
ATOM 766 C C . LEU A 1 96 ? -7.000 2.952 0.520 1.00 94.94 96 LEU A C 1
ATOM 768 O O . LEU A 1 96 ? -8.052 3.012 1.156 1.00 94.94 96 LEU A O 1
ATOM 772 N N . GLY A 1 97 ? -6.079 2.010 0.745 1.00 94.44 97 GLY A N 1
ATOM 773 C CA . GLY A 1 97 ? -6.207 0.988 1.782 1.00 94.44 97 GLY A CA 1
ATOM 774 C C . GLY A 1 97 ? -6.362 1.599 3.177 1.00 94.44 97 GLY A C 1
ATOM 775 O O . GLY A 1 97 ? -7.285 1.240 3.912 1.00 94.44 97 GLY A O 1
ATOM 776 N N . LEU A 1 98 ? -5.519 2.574 3.525 1.00 95.56 98 LEU A N 1
ATOM 777 C CA . LEU A 1 98 ? -5.624 3.297 4.794 1.00 95.56 98 LEU A CA 1
ATOM 778 C C . LEU A 1 98 ? -6.967 4.034 4.935 1.00 95.56 98 LEU A C 1
ATOM 780 O O . LEU A 1 98 ? -7.610 3.952 5.980 1.00 95.56 98 LEU A O 1
ATOM 784 N N . LEU A 1 99 ? -7.430 4.721 3.892 1.00 95.62 99 LEU A N 1
ATOM 785 C CA . LEU A 1 99 ? -8.709 5.433 3.909 1.00 95.62 99 LEU A CA 1
ATOM 786 C C . LEU A 1 99 ? -9.888 4.467 4.045 1.00 95.62 99 LEU A C 1
ATOM 788 O O . LEU A 1 99 ? -10.819 4.745 4.801 1.00 95.62 99 LEU A O 1
A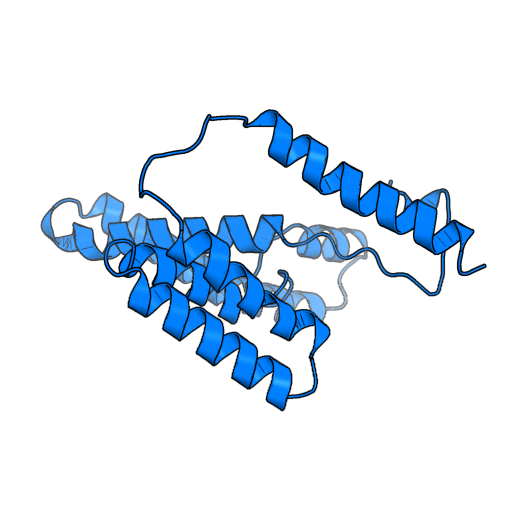TOM 792 N N . PHE A 1 100 ? -9.842 3.307 3.386 1.00 94.81 100 PHE A N 1
ATOM 793 C CA . PHE A 1 100 ? -10.843 2.259 3.583 1.00 94.81 100 PHE A CA 1
ATOM 794 C C . PHE A 1 100 ? -10.879 1.773 5.026 1.00 94.81 100 PHE A C 1
ATOM 796 O O . PHE A 1 100 ? -11.965 1.526 5.549 1.00 94.81 100 PHE A O 1
ATOM 803 N N . TYR A 1 101 ? -9.722 1.667 5.675 1.00 94.62 101 TYR A N 1
ATOM 804 C CA . TYR A 1 101 ? -9.636 1.298 7.081 1.00 94.62 101 TYR A CA 1
ATOM 805 C C . TYR A 1 101 ? -10.211 2.374 8.014 1.00 94.62 101 TYR A C 1
ATOM 807 O O . TYR A 1 101 ? -11.003 2.046 8.901 1.00 94.62 101 TYR A O 1
ATOM 815 N N . ILE A 1 102 ? -9.869 3.647 7.789 1.00 94.50 102 ILE A N 1
ATOM 816 C CA . ILE A 1 102 ? -10.362 4.784 8.582 1.00 94.50 102 ILE A CA 1
ATOM 817 C C . ILE A 1 102 ? -11.884 4.931 8.434 1.00 94.50 102 ILE A C 1
ATOM 819 O O . ILE A 1 102 ? -12.595 5.086 9.424 1.00 94.50 102 ILE A O 1
ATOM 823 N N . PHE A 1 103 ? -12.403 4.828 7.209 1.00 93.44 103 PHE A N 1
ATOM 824 C CA . PHE A 1 103 ? -13.828 4.986 6.898 1.00 93.44 103 PHE A CA 1
ATOM 825 C C . PHE A 1 103 ? -14.591 3.658 6.816 1.00 93.44 103 PHE A C 1
ATOM 827 O O . PHE A 1 103 ? -15.635 3.587 6.168 1.00 93.44 103 PHE A O 1
ATOM 834 N N . ARG A 1 104 ? -14.117 2.606 7.496 1.00 90.06 104 ARG A N 1
ATOM 835 C CA . ARG A 1 104 ? -14.709 1.252 7.445 1.00 90.06 104 ARG A CA 1
ATOM 836 C C . ARG A 1 104 ? -16.191 1.172 7.821 1.00 90.06 104 ARG A C 1
ATOM 838 O O . ARG A 1 104 ? -16.877 0.244 7.411 1.00 90.06 104 ARG A O 1
ATOM 845 N N . GLU A 1 105 ? -16.686 2.139 8.589 1.00 89.00 105 GLU A N 1
ATOM 846 C CA . GLU A 1 105 ? -18.097 2.229 8.987 1.00 89.00 105 GLU A CA 1
ATOM 847 C C . GLU A 1 105 ? -18.964 2.936 7.934 1.00 89.00 105 GLU A C 1
ATOM 849 O O . GLU A 1 105 ? -20.166 2.692 7.842 1.00 89.00 105 GLU A O 1
ATOM 854 N N . LYS A 1 106 ? -18.365 3.792 7.097 1.00 92.19 106 LYS A N 1
ATOM 855 C CA . LYS A 1 106 ? -19.065 4.611 6.101 1.00 92.19 106 LYS A CA 1
ATOM 856 C C . LYS A 1 106 ? -18.820 4.063 4.695 1.00 92.19 106 LYS A C 1
ATOM 858 O O . LYS A 1 106 ? -18.039 4.620 3.927 1.00 92.19 106 LYS A O 1
ATOM 863 N N . ARG A 1 107 ? -19.538 2.996 4.331 1.00 90.38 107 ARG A N 1
ATOM 864 C CA . ARG A 1 107 ? -19.398 2.310 3.024 1.00 90.38 107 ARG A CA 1
ATOM 865 C C . ARG A 1 107 ? -19.523 3.249 1.824 1.00 90.38 107 ARG A C 1
ATOM 867 O O . ARG A 1 107 ? -18.769 3.125 0.867 1.00 90.38 107 ARG A O 1
ATOM 874 N N . TRP A 1 108 ? -20.434 4.218 1.897 1.00 92.88 108 TRP A N 1
ATOM 875 C CA . TRP A 1 108 ? -20.608 5.211 0.838 1.00 92.88 108 TRP A CA 1
ATOM 876 C C . TRP A 1 108 ? -19.328 6.027 0.598 1.00 92.88 108 TRP A C 1
ATOM 878 O O . TRP A 1 108 ? -19.000 6.297 -0.548 1.00 92.88 108 TRP A O 1
ATOM 888 N N . VAL A 1 109 ? -18.552 6.342 1.646 1.00 94.75 109 VAL A N 1
ATOM 889 C CA . VAL A 1 109 ? -17.263 7.043 1.516 1.00 94.75 109 VAL A CA 1
ATOM 890 C C . VAL A 1 109 ? -16.245 6.157 0.806 1.00 94.75 109 VAL A C 1
ATOM 892 O O . VAL A 1 109 ? -15.551 6.633 -0.085 1.00 94.75 109 VAL A O 1
ATOM 895 N N . GLN A 1 110 ? -16.172 4.867 1.150 1.00 95.25 110 GLN A N 1
ATOM 896 C CA . GLN A 1 110 ? -15.257 3.926 0.491 1.00 95.25 110 GLN A CA 1
ATOM 897 C C . GLN A 1 110 ? -15.563 3.803 -1.006 1.00 95.25 110 GLN A C 1
ATOM 899 O O . GLN A 1 110 ? -14.658 3.904 -1.833 1.00 95.25 110 GLN A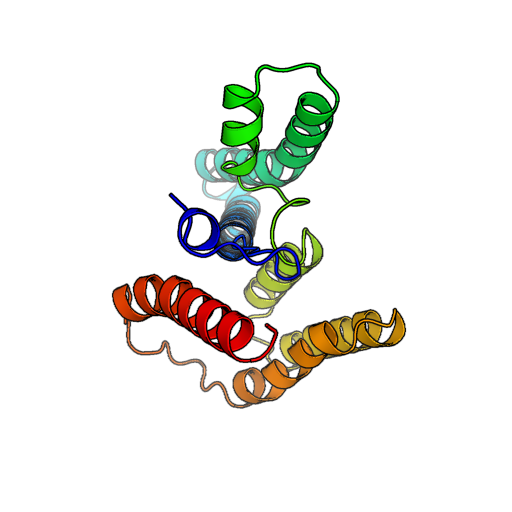 O 1
ATOM 904 N N . VAL A 1 111 ? -16.845 3.648 -1.352 1.00 96.12 111 VAL A N 1
ATOM 905 C CA . VAL A 1 111 ? -17.297 3.588 -2.747 1.00 96.12 111 VAL A CA 1
ATOM 906 C C . VAL A 1 111 ? -16.983 4.894 -3.475 1.00 96.12 111 VAL A C 1
ATOM 908 O O . VAL A 1 111 ? -16.406 4.852 -4.557 1.00 96.12 111 VAL A O 1
ATOM 911 N N . SER A 1 112 ? -17.282 6.049 -2.878 1.00 95.75 112 SER A N 1
ATOM 912 C CA . SER A 1 112 ? -16.986 7.349 -3.488 1.00 95.75 112 SER A CA 1
ATOM 913 C C . SER A 1 112 ? -15.490 7.560 -3.722 1.00 95.75 112 SER A C 1
ATOM 915 O O . SER A 1 112 ? -15.106 8.010 -4.798 1.00 95.75 112 SER A O 1
ATOM 917 N N . LEU A 1 113 ? -14.637 7.203 -2.756 1.00 96.31 113 LEU A N 1
ATOM 918 C CA . LEU A 1 113 ? -13.179 7.294 -2.896 1.00 96.31 113 LEU A CA 1
ATOM 919 C C . LEU A 1 113 ? -12.661 6.393 -4.022 1.00 96.31 113 LEU A C 1
ATOM 921 O O . LEU A 1 113 ? -11.853 6.835 -4.838 1.00 96.31 113 LEU A O 1
ATOM 925 N N . LEU A 1 114 ? -13.150 5.152 -4.091 1.00 96.88 114 LEU A N 1
ATOM 926 C CA . LEU A 1 114 ? -12.788 4.210 -5.148 1.00 96.88 114 LEU A CA 1
ATOM 927 C C . LEU A 1 114 ? -13.218 4.718 -6.526 1.00 96.88 114 LEU A C 1
ATOM 929 O O . LEU A 1 114 ? -12.422 4.697 -7.460 1.00 96.88 114 LEU A O 1
ATOM 933 N N . MET A 1 115 ? -14.460 5.186 -6.649 1.00 97.12 115 MET A N 1
ATOM 934 C CA . MET A 1 115 ? -15.007 5.684 -7.912 1.00 97.12 115 MET A CA 1
ATOM 935 C C . MET A 1 115 ? -14.300 6.959 -8.371 1.00 97.12 115 MET A C 1
ATOM 937 O O . MET A 1 115 ? -13.997 7.091 -9.554 1.00 97.12 115 MET A O 1
ATOM 941 N N . ALA A 1 116 ? -13.978 7.869 -7.447 1.00 96.38 116 ALA A N 1
ATOM 942 C CA . ALA A 1 116 ? -13.195 9.061 -7.754 1.00 96.38 116 ALA A CA 1
ATOM 943 C C . ALA A 1 116 ? -11.800 8.689 -8.274 1.00 96.38 116 ALA A C 1
ATOM 945 O O . ALA A 1 116 ? -11.364 9.216 -9.298 1.00 96.38 116 ALA A O 1
ATOM 946 N N . LEU A 1 117 ? -11.120 7.743 -7.618 1.00 96.00 117 LEU A N 1
ATOM 947 C CA . LEU A 1 117 ? -9.818 7.267 -8.075 1.00 96.00 117 LEU A CA 1
ATOM 948 C C . LEU A 1 117 ? -9.910 6.576 -9.442 1.00 96.00 117 LEU A C 1
ATOM 950 O O . LEU A 1 117 ? -9.120 6.888 -10.331 1.00 96.00 117 LEU A O 1
ATOM 954 N N . ALA A 1 118 ? -10.883 5.682 -9.628 1.00 95.88 118 ALA A N 1
ATOM 955 C CA . ALA A 1 118 ? -11.119 4.994 -10.894 1.00 95.88 118 ALA A CA 1
ATOM 956 C C . ALA A 1 118 ? -11.354 5.989 -12.040 1.00 95.88 118 ALA A C 1
ATOM 958 O O . ALA A 1 118 ? -10.754 5.849 -13.105 1.00 95.88 118 ALA A O 1
ATOM 959 N N . LEU A 1 119 ? -12.154 7.034 -11.802 1.00 96.38 119 LEU A N 1
ATOM 960 C CA . LEU A 1 119 ? -12.396 8.095 -12.775 1.00 96.38 119 LEU A CA 1
ATOM 961 C C . LEU A 1 119 ? -11.109 8.856 -13.112 1.00 96.38 119 LEU A C 1
ATOM 963 O O . LEU A 1 119 ? -10.801 9.026 -14.286 1.00 96.38 119 LEU A O 1
ATOM 967 N N . ILE A 1 120 ? -10.329 9.274 -12.110 1.00 95.75 120 ILE A N 1
ATOM 968 C CA . ILE A 1 120 ? -9.056 9.982 -12.332 1.00 95.75 120 ILE A CA 1
ATOM 969 C C . ILE A 1 120 ? -8.098 9.124 -13.167 1.00 95.75 120 ILE A C 1
ATOM 971 O O . ILE A 1 120 ? -7.483 9.625 -14.108 1.00 95.75 120 ILE A O 1
ATOM 975 N N . VAL A 1 121 ? -7.977 7.836 -12.842 1.00 94.12 121 VAL A N 1
ATOM 976 C CA . VAL A 1 121 ? -7.095 6.894 -13.546 1.00 94.12 121 VAL A CA 1
ATOM 977 C C . VAL A 1 121 ? -7.571 6.646 -14.983 1.00 94.12 121 VAL A C 1
ATOM 979 O O . VAL A 1 121 ? -6.751 6.642 -15.903 1.00 94.12 121 VAL A O 1
ATOM 982 N N . GLY A 1 122 ? -8.884 6.529 -15.200 1.00 93.69 122 GLY A N 1
ATOM 983 C CA . GLY A 1 122 ? -9.474 6.408 -16.536 1.00 93.69 122 GLY A CA 1
ATOM 984 C C . GLY A 1 122 ? -9.262 7.661 -17.387 1.00 93.69 122 GLY A C 1
ATOM 985 O O . GLY A 1 122 ? -8.804 7.562 -18.522 1.00 93.69 122 GLY A O 1
ATOM 986 N N . LEU A 1 123 ? -9.481 8.851 -16.814 1.00 94.56 123 LEU A N 1
ATOM 987 C CA . LEU A 1 123 ? -9.247 10.139 -17.484 1.00 94.56 123 LEU A CA 1
ATOM 988 C C . LEU A 1 123 ? -7.767 10.380 -17.822 1.00 94.56 123 LEU A C 1
ATOM 990 O O . LEU A 1 123 ? -7.462 11.102 -18.767 1.00 94.56 123 LEU A O 1
ATOM 994 N N . ARG A 1 124 ? -6.840 9.760 -17.082 1.00 92.94 124 ARG A N 1
ATOM 995 C CA . ARG A 1 124 ? -5.397 9.744 -17.390 1.00 92.94 124 ARG A CA 1
ATOM 996 C C . ARG A 1 124 ? -5.029 8.753 -18.507 1.00 92.94 124 ARG A C 1
ATOM 998 O O . ARG A 1 124 ? -3.857 8.669 -18.860 1.00 92.94 124 ARG A O 1
ATOM 1005 N N . GLY A 1 125 ? -5.999 8.010 -19.045 1.00 91.62 125 GLY A N 1
ATOM 1006 C CA . GLY A 1 125 ? -5.837 7.081 -20.165 1.00 91.62 125 GLY A CA 1
ATOM 1007 C C . GLY A 1 125 ? -5.684 5.608 -19.776 1.00 91.62 125 GLY A C 1
ATOM 1008 O O . GLY A 1 125 ? -5.597 4.764 -20.665 1.00 91.62 125 GLY A O 1
ATOM 1009 N N . ASN A 1 126 ? -5.680 5.258 -18.483 1.00 90.69 126 ASN A N 1
ATOM 1010 C CA . ASN A 1 126 ? -5.507 3.871 -18.044 1.00 90.69 126 ASN A CA 1
ATOM 1011 C C . ASN A 1 126 ? -6.848 3.207 -17.691 1.00 90.69 126 ASN A C 1
ATOM 1013 O O . ASN A 1 126 ? -7.194 3.016 -16.524 1.00 90.69 126 ASN A O 1
ATOM 1017 N N . TRP A 1 127 ? -7.611 2.832 -18.718 1.00 89.69 127 TRP A N 1
ATOM 1018 C CA . TRP A 1 127 ? -8.930 2.210 -18.550 1.00 89.69 127 TRP A CA 1
ATOM 1019 C C . TRP A 1 127 ? -8.884 0.810 -17.929 1.00 89.69 127 TRP A C 1
ATOM 1021 O O . TRP A 1 127 ? -9.800 0.442 -17.195 1.00 89.69 127 TRP A O 1
ATOM 1031 N N . ILE A 1 128 ? -7.805 0.053 -18.161 1.00 90.12 128 ILE A N 1
ATOM 1032 C CA . ILE A 1 128 ? -7.609 -1.269 -17.546 1.00 90.12 128 ILE A CA 1
ATOM 1033 C C . ILE A 1 128 ? -7.506 -1.115 -16.029 1.00 90.12 128 ILE A C 1
ATOM 1035 O O . ILE A 1 128 ? -8.198 -1.804 -15.286 1.00 90.12 128 ILE A O 1
ATOM 1039 N N . GLN A 1 129 ? -6.700 -0.165 -15.551 1.00 89.19 129 GLN A N 1
ATOM 1040 C CA . GLN A 1 129 ? -6.582 0.094 -14.119 1.00 89.19 129 GLN A CA 1
ATOM 1041 C C . GLN A 1 129 ? -7.851 0.760 -13.555 1.00 89.19 129 GLN A C 1
ATOM 1043 O O . GLN A 1 129 ? -8.244 0.470 -12.425 1.00 89.19 129 GLN A O 1
ATOM 1048 N N . ALA A 1 130 ? -8.551 1.587 -14.341 1.00 93.69 130 ALA A N 1
ATOM 1049 C CA . ALA A 1 130 ? -9.837 2.178 -13.956 1.00 93.69 130 ALA A CA 1
ATOM 1050 C C . ALA A 1 130 ? -10.935 1.131 -13.684 1.00 93.69 130 ALA A C 1
ATOM 1052 O O . ALA A 1 130 ? -11.861 1.401 -12.915 1.00 93.69 130 ALA A O 1
ATOM 1053 N N . ALA A 1 131 ? -10.801 -0.090 -14.217 1.00 94.31 131 ALA A N 1
ATOM 1054 C CA . ALA A 1 131 ? -11.688 -1.211 -13.904 1.00 94.31 131 ALA A CA 1
ATOM 1055 C C . ALA A 1 131 ? -11.725 -1.554 -12.400 1.00 94.31 131 ALA A C 1
ATOM 1057 O O . ALA A 1 131 ? -12.672 -2.198 -11.948 1.00 94.31 131 ALA A O 1
ATOM 1058 N N . MET A 1 132 ? -10.779 -1.056 -11.587 1.00 93.88 132 MET A N 1
ATOM 1059 C CA . MET A 1 132 ? -10.868 -1.117 -10.121 1.00 93.88 132 MET A CA 1
ATOM 1060 C C . MET A 1 132 ? -12.215 -0.602 -9.580 1.00 93.88 132 MET A C 1
ATOM 1062 O O . MET A 1 132 ? -12.669 -1.068 -8.537 1.00 93.88 132 MET A O 1
ATOM 1066 N N . GLY A 1 133 ? -12.879 0.319 -10.294 1.00 94.56 133 GLY A N 1
ATOM 1067 C CA . GLY A 1 133 ? -14.198 0.842 -9.934 1.00 94.56 133 GLY A CA 1
ATOM 1068 C C . GLY A 1 133 ? -15.272 -0.242 -9.803 1.00 94.56 133 GLY A C 1
ATOM 1069 O O . GLY A 1 133 ? -16.168 -0.106 -8.974 1.00 94.56 133 GLY A O 1
ATOM 1070 N N . PHE A 1 134 ? -15.149 -1.373 -10.511 1.00 95.44 134 PHE A N 1
ATOM 1071 C CA . PHE A 1 134 ? -16.072 -2.504 -10.361 1.00 95.44 134 PHE A CA 1
ATOM 1072 C C . PHE A 1 134 ? -16.064 -3.107 -8.951 1.00 95.44 134 PHE A C 1
ATOM 1074 O O . PHE A 1 134 ? -17.062 -3.700 -8.540 1.00 95.44 134 PHE A O 1
ATOM 1081 N N . ALA A 1 135 ? -15.002 -2.896 -8.165 1.00 94.31 135 ALA A N 1
ATOM 1082 C CA . ALA A 1 135 ? -14.972 -3.297 -6.762 1.00 94.31 135 ALA A CA 1
ATOM 1083 C C . ALA A 1 135 ? -15.962 -2.500 -5.884 1.00 94.31 135 ALA A C 1
ATOM 1085 O O . ALA A 1 135 ? -16.260 -2.925 -4.768 1.00 94.31 135 ALA A O 1
ATOM 1086 N N . ALA A 1 136 ? -16.554 -1.408 -6.383 1.00 94.94 136 ALA A N 1
ATOM 1087 C CA . ALA A 1 136 ? -17.632 -0.698 -5.698 1.00 94.94 136 ALA A CA 1
ATOM 1088 C C . ALA A 1 136 ? -18.839 -1.605 -5.416 1.00 94.94 136 ALA A C 1
ATOM 1090 O O . ALA A 1 136 ? -19.437 -1.508 -4.346 1.00 94.94 136 ALA A O 1
ATOM 1091 N N . LEU A 1 137 ? -19.168 -2.514 -6.341 1.00 94.62 137 LEU A N 1
ATOM 1092 C CA . LEU A 1 137 ? -20.301 -3.428 -6.209 1.00 94.62 137 LEU A CA 1
ATOM 1093 C C . LEU A 1 137 ? -20.131 -4.383 -5.011 1.00 94.62 137 LEU A C 1
ATOM 1095 O O . LEU A 1 137 ? -20.985 -4.358 -4.121 1.00 94.62 137 LEU A O 1
ATOM 1099 N N . PRO A 1 138 ? -19.050 -5.186 -4.903 1.00 92.25 138 PRO A N 1
ATOM 1100 C CA . PRO A 1 138 ? -18.858 -6.045 -3.740 1.00 92.25 138 PRO A CA 1
ATOM 1101 C C . PRO A 1 138 ? -18.683 -5.255 -2.435 1.00 92.25 138 PRO A C 1
ATOM 1103 O O . PRO A 1 138 ? -19.118 -5.739 -1.393 1.00 92.25 138 PRO A O 1
ATOM 1106 N N . ILE A 1 139 ? -18.117 -4.040 -2.464 1.00 92.38 139 ILE A N 1
ATOM 1107 C CA . ILE A 1 139 ? -18.031 -3.175 -1.271 1.00 92.38 139 ILE A CA 1
ATOM 1108 C C . ILE A 1 139 ? -19.428 -2.736 -0.811 1.00 92.38 139 ILE A C 1
ATOM 1110 O O . ILE A 1 139 ? -19.730 -2.792 0.382 1.00 92.38 139 ILE A O 1
ATOM 1114 N N . ALA A 1 140 ? -20.299 -2.332 -1.738 1.00 91.56 140 ALA A N 1
ATOM 1115 C CA . ALA A 1 140 ? -21.660 -1.905 -1.426 1.00 91.56 140 ALA A CA 1
ATOM 1116 C C . ALA A 1 140 ? -22.515 -3.059 -0.874 1.00 91.56 140 ALA A C 1
ATOM 1118 O O . ALA A 1 140 ? -23.270 -2.863 0.081 1.00 91.56 140 ALA A O 1
ATOM 1119 N N . LEU A 1 141 ? -22.354 -4.265 -1.431 1.00 92.56 141 LEU A N 1
ATOM 1120 C CA . LEU A 1 141 ? -23.063 -5.475 -0.999 1.00 92.56 141 LEU A CA 1
ATOM 1121 C C . LEU A 1 141 ? -22.460 -6.140 0.249 1.00 92.56 141 LEU A C 1
ATOM 1123 O O . LEU A 1 141 ? -23.032 -7.097 0.776 1.00 92.56 141 LEU A O 1
ATOM 1127 N N . TYR A 1 142 ? -21.311 -5.667 0.739 1.00 90.00 142 TYR A N 1
ATOM 1128 C CA . TYR A 1 142 ? -20.649 -6.271 1.888 1.00 90.00 142 TYR A CA 1
ATOM 1129 C C . TYR A 1 142 ? -21.507 -6.132 3.149 1.00 90.00 142 TYR A C 1
ATOM 1131 O O . TYR A 1 142 ? -21.879 -5.034 3.552 1.00 90.00 142 TYR A O 1
ATOM 1139 N N . ASN A 1 143 ? -21.793 -7.243 3.826 1.00 87.19 143 ASN A N 1
ATOM 1140 C CA . ASN A 1 143 ? -22.657 -7.271 5.010 1.00 87.19 143 ASN A CA 1
ATOM 1141 C C . ASN A 1 143 ? -21.949 -6.855 6.316 1.00 87.19 143 ASN A C 1
ATOM 1143 O O . ASN A 1 143 ? -22.599 -6.745 7.351 1.00 87.19 143 ASN A O 1
ATOM 1147 N N . GLY A 1 144 ? -20.638 -6.593 6.291 1.00 84.06 144 GLY A N 1
ATOM 1148 C CA . GLY A 1 144 ? -19.850 -6.252 7.483 1.00 84.06 144 GLY A CA 1
ATOM 1149 C C . GLY A 1 144 ? -19.350 -7.465 8.275 1.00 84.06 144 GLY A C 1
ATOM 1150 O O . GLY A 1 144 ? -18.510 -7.307 9.160 1.00 84.06 144 GLY A O 1
ATOM 1151 N N . ALA A 1 145 ? -19.813 -8.674 7.950 1.00 87.69 145 ALA A N 1
ATOM 1152 C CA . ALA A 1 145 ? -19.378 -9.888 8.619 1.00 87.69 145 ALA A CA 1
ATOM 1153 C C . ALA A 1 145 ? -18.045 -10.373 8.041 1.00 87.69 145 ALA A C 1
ATOM 1155 O O . ALA A 1 145 ? -17.856 -10.467 6.828 1.00 87.69 145 ALA A O 1
ATOM 1156 N N . LYS A 1 146 ? -17.117 -10.745 8.925 1.00 84.94 146 LYS A N 1
ATOM 1157 C CA . LYS A 1 146 ? -15.836 -11.314 8.511 1.00 84.94 146 LYS A CA 1
ATOM 1158 C C . LYS A 1 146 ? -16.061 -12.628 7.754 1.00 84.94 146 LYS A C 1
ATOM 1160 O O . LYS A 1 146 ? -16.645 -13.563 8.295 1.00 84.94 146 LYS A O 1
ATOM 1165 N N . GLY A 1 147 ? -15.533 -12.717 6.534 1.00 82.94 147 GLY A N 1
ATOM 1166 C CA . GLY A 1 147 ? -15.551 -13.950 5.744 1.00 82.94 147 GLY A CA 1
ATOM 1167 C C . GLY A 1 147 ? -14.770 -15.105 6.389 1.00 82.94 147 GLY A C 1
ATOM 1168 O O . GLY A 1 147 ? -13.964 -14.916 7.309 1.00 82.94 147 GLY A O 1
ATOM 1169 N N . LYS A 1 148 ? -14.984 -16.329 5.885 1.00 83.44 148 LYS A N 1
ATOM 1170 C CA . LYS A 1 148 ? -14.268 -17.531 6.346 1.00 83.44 148 LYS A CA 1
ATOM 1171 C C . LYS A 1 148 ? -12.752 -17.333 6.213 1.00 83.44 148 LYS A C 1
ATOM 1173 O O . LYS A 1 148 ? -12.253 -16.918 5.170 1.00 83.44 148 LYS A O 1
ATOM 1178 N N . LYS A 1 149 ? -12.000 -17.649 7.273 1.00 80.00 149 LYS A N 1
ATOM 1179 C CA . LYS A 1 149 ? -10.535 -17.511 7.290 1.00 80.00 149 LYS A CA 1
ATOM 1180 C C . LYS A 1 149 ? -9.891 -18.623 6.451 1.00 80.00 149 LYS A C 1
ATOM 1182 O O . LYS A 1 149 ? -9.574 -19.680 6.983 1.00 80.00 149 LYS A O 1
ATOM 1187 N N . MET A 1 150 ? -9.654 -18.375 5.165 1.00 80.81 150 MET A N 1
ATOM 1188 C CA . MET A 1 150 ? -8.962 -19.309 4.264 1.00 80.81 150 MET A CA 1
ATOM 1189 C C . MET A 1 150 ? -7.554 -18.801 3.935 1.00 80.81 150 MET A C 1
ATOM 1191 O O . MET A 1 150 ? -7.296 -18.319 2.838 1.00 80.81 150 MET A O 1
ATOM 1195 N N . LYS A 1 151 ? -6.636 -18.878 4.909 1.00 74.56 151 LYS A N 1
ATOM 1196 C CA . LYS A 1 151 ? -5.283 -18.299 4.783 1.00 74.56 151 LYS A CA 1
ATOM 1197 C C . LYS A 1 151 ? -4.533 -18.832 3.556 1.00 74.56 151 LYS A C 1
ATOM 1199 O O . LYS A 1 151 ? -4.065 -18.051 2.741 1.00 74.56 151 LYS A O 1
ATOM 1204 N N . TRP A 1 152 ? -4.470 -20.155 3.406 1.00 82.44 152 TRP A N 1
ATOM 1205 C CA . TRP A 1 152 ? -3.731 -20.811 2.323 1.00 82.44 152 TRP A CA 1
ATOM 1206 C C . TRP A 1 152 ? -4.324 -20.567 0.941 1.00 82.44 152 TRP A C 1
ATOM 1208 O O . TRP A 1 152 ? -3.577 -20.517 -0.029 1.00 82.44 152 TRP A O 1
ATOM 1218 N N . PHE A 1 153 ? -5.643 -20.359 0.855 1.00 84.69 153 PHE A N 1
ATOM 1219 C CA . PHE A 1 153 ? -6.300 -20.092 -0.418 1.00 84.69 153 PHE A CA 1
ATOM 1220 C C . PHE A 1 153 ? -5.692 -18.860 -1.089 1.00 84.69 153 PHE A C 1
ATOM 1222 O O . PHE A 1 153 ? -5.260 -18.959 -2.225 1.00 84.69 153 PHE A O 1
ATOM 1229 N N . PHE A 1 154 ? -5.553 -17.740 -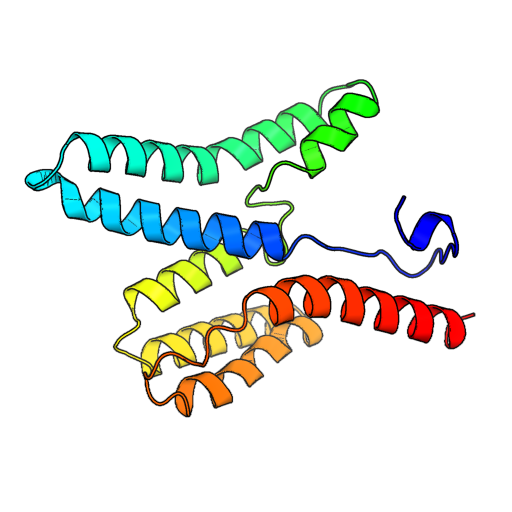0.373 1.00 81.25 154 PHE A N 1
ATOM 1230 C CA . PHE A 1 154 ? -4.970 -16.521 -0.940 1.00 81.25 154 PHE A CA 1
ATOM 1231 C C . PHE A 1 154 ? -3.503 -16.706 -1.357 1.00 81.25 154 PHE A C 1
ATOM 1233 O O . PHE A 1 154 ? -3.137 -16.359 -2.477 1.00 81.25 154 PHE A O 1
ATOM 1240 N N . TYR A 1 155 ? -2.675 -17.297 -0.488 1.00 83.94 155 TYR A N 1
ATOM 1241 C CA . TYR A 1 155 ? -1.238 -17.448 -0.748 1.00 83.94 155 TYR A CA 1
ATOM 1242 C C . TYR A 1 155 ? -0.904 -18.437 -1.867 1.00 83.94 155 TYR A C 1
ATOM 1244 O O . TYR A 1 155 ? 0.153 -18.302 -2.472 1.00 83.94 155 TYR A O 1
ATOM 1252 N N . ILE A 1 156 ? -1.774 -19.411 -2.146 1.00 85.94 156 ILE A N 1
ATOM 1253 C CA . ILE A 1 156 ? -1.603 -20.350 -3.264 1.00 85.94 156 ILE A CA 1
ATOM 1254 C C . ILE A 1 156 ? -2.262 -19.793 -4.527 1.00 85.94 156 ILE A C 1
ATOM 1256 O O . ILE A 1 156 ? -1.649 -19.788 -5.591 1.00 85.94 156 ILE A O 1
ATOM 1260 N N . PHE A 1 157 ? -3.492 -19.285 -4.415 1.00 85.31 157 PHE A N 1
ATOM 1261 C CA . PHE A 1 157 ? -4.248 -18.759 -5.548 1.00 85.31 157 PHE A CA 1
ATOM 1262 C C . PHE A 1 157 ? -3.528 -17.586 -6.208 1.00 85.31 157 PHE A C 1
ATOM 1264 O O . PHE A 1 157 ? -3.463 -17.530 -7.432 1.00 85.31 157 PHE A O 1
ATOM 1271 N N . TYR A 1 158 ? -2.957 -16.670 -5.420 1.00 82.69 158 TYR A N 1
ATOM 1272 C CA . TYR A 1 158 ? -2.298 -15.475 -5.938 1.00 82.69 158 TYR A CA 1
ATOM 1273 C C . TYR A 1 158 ? -1.114 -15.779 -6.895 1.00 82.69 158 TYR A C 1
ATOM 1275 O O . TYR A 1 158 ? -1.1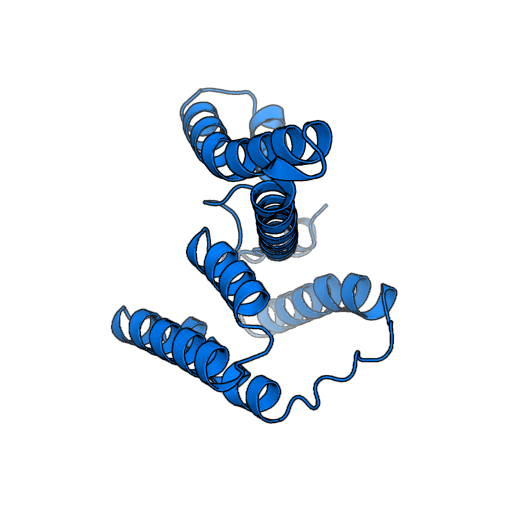62 -15.360 -8.047 1.00 82.69 158 TYR A O 1
ATOM 1283 N N . PRO A 1 159 ? -0.093 -16.569 -6.522 1.00 84.31 159 PRO A N 1
ATOM 1284 C CA . PRO A 1 159 ? 0.945 -16.963 -7.474 1.00 84.31 159 PRO A CA 1
ATOM 1285 C C . PRO A 1 159 ? 0.420 -17.894 -8.580 1.00 84.31 159 PRO A C 1
ATOM 1287 O O . PRO A 1 159 ? 0.882 -17.800 -9.716 1.00 84.31 159 PRO A O 1
ATOM 1290 N N . ALA A 1 160 ? -0.552 -18.766 -8.282 1.00 86.81 160 ALA A N 1
ATOM 1291 C CA . ALA A 1 160 ? -1.067 -19.728 -9.256 1.00 86.81 160 ALA A CA 1
ATOM 1292 C C . ALA A 1 160 ? -1.824 -19.062 -10.414 1.00 86.81 160 ALA A C 1
ATOM 1294 O O . ALA A 1 160 ? -1.569 -19.398 -11.566 1.00 86.81 160 ALA A O 1
ATOM 1295 N N . HIS A 1 161 ? -2.726 -18.110 -10.153 1.00 84.12 161 HIS A N 1
ATOM 1296 C CA . HIS A 1 161 ? -3.487 -17.475 -11.235 1.00 84.12 161 HIS A CA 1
ATOM 1297 C C . HIS A 1 161 ? -2.594 -16.606 -12.130 1.00 84.12 161 HIS A C 1
ATOM 1299 O O . HIS A 1 161 ? -2.766 -16.637 -13.344 1.00 84.12 161 HIS A O 1
ATOM 1305 N N . ILE A 1 162 ? -1.597 -15.906 -11.568 1.00 83.38 162 ILE A N 1
ATOM 1306 C CA . ILE A 1 162 ? -0.597 -15.163 -12.352 1.00 83.38 162 ILE A CA 1
ATOM 1307 C C . ILE A 1 162 ? 0.184 -16.123 -13.260 1.00 83.38 162 ILE A C 1
ATOM 1309 O O . ILE A 1 162 ? 0.356 -15.846 -14.445 1.00 83.38 162 ILE A O 1
ATOM 1313 N N . ALA A 1 163 ? 0.613 -17.274 -12.729 1.00 84.06 163 ALA A N 1
ATOM 1314 C CA . ALA A 1 163 ? 1.296 -18.302 -13.510 1.00 84.06 163 ALA A CA 1
ATOM 1315 C C . ALA A 1 163 ? 0.413 -18.853 -14.641 1.00 84.06 163 ALA A C 1
ATOM 1317 O O . ALA A 1 163 ? 0.873 -18.972 -15.772 1.00 84.06 163 ALA A O 1
ATOM 1318 N N . VAL A 1 164 ? -0.859 -19.149 -14.359 1.00 86.50 164 VAL A N 1
ATOM 1319 C CA . VAL A 1 164 ? -1.811 -19.636 -15.368 1.00 86.50 164 VAL A CA 1
ATOM 1320 C C . VAL A 1 164 ? -2.033 -18.592 -16.460 1.00 86.50 164 VAL A C 1
ATOM 1322 O O . VAL A 1 164 ? -1.937 -18.934 -17.633 1.00 86.50 164 VAL A O 1
ATOM 1325 N N . ILE A 1 165 ? -2.270 -17.325 -16.103 1.00 84.19 165 ILE A N 1
ATOM 1326 C CA . ILE A 1 165 ? -2.444 -16.240 -17.082 1.00 84.19 165 ILE A CA 1
ATOM 1327 C C . ILE A 1 165 ? -1.187 -16.091 -17.943 1.00 84.19 165 ILE A C 1
ATOM 1329 O O . ILE A 1 165 ? -1.304 -15.967 -19.158 1.00 84.19 165 ILE A O 1
ATOM 1333 N N . TYR A 1 166 ? 0.005 -16.160 -17.344 1.00 82.81 166 TYR A N 1
ATOM 1334 C CA . TYR A 1 166 ? 1.268 -16.097 -18.078 1.00 82.81 166 TYR A CA 1
ATOM 1335 C C . TYR A 1 166 ? 1.427 -17.248 -19.075 1.00 82.81 166 TYR A C 1
ATOM 1337 O O . TYR A 1 166 ? 1.780 -17.014 -20.229 1.00 82.81 166 TYR A O 1
ATOM 1345 N N . LEU A 1 167 ? 1.140 -18.483 -18.654 1.00 84.75 167 LEU A N 1
ATOM 1346 C CA . LEU A 1 167 ? 1.227 -19.661 -19.520 1.00 84.75 167 LEU A CA 1
ATOM 1347 C C . LEU A 1 167 ? 0.210 -19.599 -20.663 1.00 84.75 167 LEU A C 1
ATOM 1349 O O . LEU A 1 167 ? 0.562 -19.860 -21.809 1.00 84.75 167 LEU A O 1
ATOM 1353 N N . VAL A 1 168 ? -1.031 -19.210 -20.363 1.00 85.75 168 VAL A N 1
ATOM 1354 C CA . VAL A 1 168 ? -2.086 -19.027 -21.368 1.00 85.75 168 VAL A CA 1
ATOM 1355 C C . VAL A 1 168 ? -1.681 -17.941 -22.358 1.00 85.75 168 VAL A C 1
ATOM 1357 O O . VAL A 1 168 ? -1.691 -18.184 -23.559 1.00 85.75 168 VAL A O 1
ATOM 1360 N N . ALA A 1 169 ? -1.265 -16.769 -21.879 1.00 82.19 169 ALA A N 1
ATOM 1361 C CA . ALA A 1 169 ? -0.838 -15.685 -22.753 1.00 82.19 169 ALA A CA 1
ATOM 1362 C C . ALA A 1 169 ? 0.362 -16.098 -23.613 1.00 82.19 169 ALA A C 1
ATOM 1364 O O . ALA A 1 169 ? 0.385 -15.818 -24.802 1.00 82.19 169 ALA A O 1
ATOM 1365 N N . THR A 1 170 ? 1.316 -16.837 -23.056 1.00 80.44 170 THR A N 1
ATOM 1366 C CA . THR A 1 170 ? 2.464 -17.306 -23.831 1.00 80.44 170 THR A CA 1
ATOM 1367 C C . THR A 1 170 ? 2.092 -18.348 -24.880 1.00 80.44 170 THR A C 1
ATOM 1369 O O . THR A 1 170 ? 2.708 -18.383 -25.934 1.00 80.44 170 THR A O 1
ATOM 1372 N N . TRP A 1 171 ? 1.063 -19.162 -24.645 1.00 82.19 171 TRP A N 1
ATOM 1373 C CA . TRP A 1 171 ? 0.540 -20.065 -25.670 1.00 82.19 171 TRP A CA 1
ATOM 1374 C C . TRP A 1 171 ? -0.189 -19.291 -26.782 1.00 82.19 171 TRP A C 1
ATOM 1376 O O . TRP A 1 171 ? 0.003 -19.576 -27.960 1.00 82.19 171 TRP A O 1
ATOM 1386 N N . PHE A 1 172 ? -1.017 -18.304 -26.433 1.00 79.19 172 PHE A N 1
ATOM 1387 C CA . PHE A 1 172 ? -1.827 -17.568 -27.412 1.00 79.19 172 PHE A CA 1
ATOM 1388 C C . PHE A 1 172 ? -1.068 -16.473 -28.179 1.00 79.19 172 PHE A C 1
ATOM 1390 O O . PHE A 1 172 ? -1.444 -16.180 -29.310 1.00 79.19 172 PHE A O 1
ATOM 1397 N N . PHE A 1 173 ? -0.036 -15.868 -27.585 1.00 65.44 173 PHE A N 1
ATOM 1398 C CA . PHE A 1 173 ? 0.729 -14.745 -28.147 1.00 65.44 173 PHE A CA 1
ATOM 1399 C C . PHE A 1 173 ? 2.149 -15.153 -28.594 1.00 65.44 173 PHE A C 1
ATOM 1401 O O . PHE A 1 173 ? 3.092 -14.390 -28.393 1.00 65.44 173 PHE A O 1
ATOM 1408 N N . PHE A 1 174 ? 2.298 -16.356 -29.166 1.00 54.81 174 PHE A N 1
ATOM 1409 C CA . PHE A 1 174 ? 3.521 -16.772 -29.874 1.00 54.81 174 PHE A CA 1
ATOM 1410 C C . PHE A 1 174 ? 3.807 -15.890 -31.097 1.00 54.81 174 PHE A C 1
ATOM 1412 O O . PHE A 1 174 ? 2.843 -15.561 -31.828 1.00 54.81 174 PHE A O 1
#

Mean predicted aligned error: 7.26 Å

InterPro domains:
  IPR008875 TraX [PF05857] (71-168)

Sequence (174 aa):
MTISSVWPNDQIVLINSMLGTLFLSVLAMWSWDGLLSWKTNRSYFWKSLFGWAFILITPFIVIVLLGMSLPMIVLQMVFFLPNAITVEGGIVFILLGLLFYIFREKRWVQVSLLMALALIVGLRGNWIQAAMGFAALPIALYNGAKGKKMKWFFYIFYPAHIAVIYLVATWFFF

pLDDT: mean 85.56, std 10.5, range [37.91, 97.12]

Nearest PDB structures (foldseek):
  4am2-assembly1_A  TM=2.861E-01  e=3.336E+00  Blastochloris viridis

Foldseek 3Di:
DDVCVVPPDPVDDQQDQQVLLVVLLVLLQQLVVLCVCVVPDVVSVVVSVVSVCLQPVLVVVLVVVVVDPDDPVVNVVSLVRRYQPSHVPGPLSSVLSNVCSVCVVPLVVNLVSLQVVLVVCVVVPNNVVSCSNVVNVCSVVPPSDDDDPPPVCCVVVSVVVSVVVVVVCSVVVD

Secondary structure (DSSP, 8-state):
--HHHHS--TT------HHHHHHHHHHHHHHHHHHHTTTT-HHHHHHHHHHHHHHHHHHHHHHHHHHS---HHHHHHHHTS--TTTSTTHHHHHHHHHHHHHTTT-HHHHHHHHHHHHHHHHHTT-HHHHGGGGGHHHHHH--SPPPP--HHHHHHHHHHHHHHHHHHHHHHT-

Solvent-accessible surface area (backbone atoms only — not comparable to full-atom values): 9858 Å² total; per-residue (Å²): 138,57,71,58,77,80,55,74,52,97,89,64,81,88,82,87,31,54,69,35,29,52,51,52,16,51,42,49,43,54,24,47,56,18,55,74,32,50,92,81,36,62,70,50,20,54,55,12,53,50,43,51,46,48,57,64,46,42,38,55,53,50,54,53,54,71,73,44,97,65,60,70,72,58,56,59,54,54,74,72,54,69,28,41,70,78,17,53,70,25,54,64,46,28,48,49,47,32,50,41,62,76,39,62,87,41,56,69,58,44,37,50,52,44,43,53,50,17,50,54,39,31,76,73,68,39,54,78,68,18,52,60,34,64,53,37,56,62,56,70,69,53,84,83,70,84,71,85,90,56,69,65,54,56,71,50,47,55,61,47,52,55,50,49,52,50,53,51,48,54,66,77,68,111

Radius of gyration: 18.98 Å; Cα contacts (8 Å, |Δi|>4): 134; chains: 1; bounding box: 50×32×56 Å